Protein AF-A0A973I0J7-F1 (afdb_monomer_lite)

Radius of gyration: 16.15 Å; chains: 1; bounding box: 38×29×41 Å

pLDDT: mean 94.69, std 6.23, range [54.0, 98.5]

Foldseek 3Di:
DDDDPVLVVVQVLLVVCLVVLVAQPDPFDADPVRHGQAAADCPWDDLSVSLCCCVPPVDGTHHPHRVSVVSSVSSVSSLVVVLLVLLQCCLVVVQDPVNVVVVCVVSVPDPVSVVSSPVSNVVNNVD

Sequence (127 aa):
MKYSKKFERDYNWYLSVSHIFSFDGTNEYFNKKGIDLIQFDENGKTAKECFYLYDTNGIIKPTCEPDKLKTLLKTKGSVNLHIKMYAEDRARGYLPKIEFDKICTEHHLPSWFIDAVENQKKKYYLA

Secondary structure (DSSP, 8-state):
----HHHHHHHHHHHHHTTTS---S-SS-B-TTS-BS--EEEEEE-HHHHHHHHHHH-----ES-HHHHHHHHHHHHHHHHHHHHHHHHHHHTSS-HHHHHHHHHHTT--HHHHHHHHHHHGGGS--

Structure (mmCIF, N/CA/C/O backbone):
data_AF-A0A973I0J7-F1
#
_entry.id   AF-A0A973I0J7-F1
#
loop_
_atom_site.group_PDB
_atom_site.id
_atom_site.type_symbol
_atom_site.label_atom_id
_atom_site.label_alt_id
_atom_site.label_comp_id
_atom_site.label_asym_id
_atom_site.label_entity_id
_atom_site.label_seq_id
_atom_site.pdbx_PDB_ins_code
_atom_site.Cartn_x
_atom_site.Cartn_y
_atom_site.Cartn_z
_atom_site.occupancy
_atom_site.B_iso_or_equiv
_atom_site.auth_seq_id
_atom_site.auth_comp_id
_atom_site.auth_asym_id
_atom_site.auth_atom_id
_atom_site.pdbx_PDB_model_num
ATOM 1 N N . MET A 1 1 ? -1.904 10.481 20.746 1.00 70.81 1 MET A N 1
ATOM 2 C CA . MET A 1 1 ? -0.811 9.587 20.290 1.00 70.81 1 MET A CA 1
ATOM 3 C C . MET A 1 1 ? 0.126 10.390 19.392 1.00 70.81 1 MET A C 1
ATOM 5 O O . MET A 1 1 ? -0.386 11.164 18.594 1.00 70.81 1 MET A O 1
ATOM 9 N N . LYS A 1 2 ? 1.455 10.285 19.533 1.00 84.31 2 LYS A N 1
ATOM 10 C CA . LYS A 1 2 ? 2.411 11.017 18.678 1.00 84.31 2 LYS A CA 1
ATOM 11 C C . LYS A 1 2 ? 2.972 10.068 17.622 1.00 84.31 2 LYS A C 1
ATOM 13 O O . LYS A 1 2 ? 3.692 9.137 17.967 1.00 84.31 2 LYS A O 1
ATOM 18 N N . TYR A 1 3 ? 2.633 10.298 16.359 1.00 93.38 3 TYR A N 1
ATOM 19 C CA . TYR A 1 3 ? 3.125 9.488 15.248 1.00 93.38 3 TYR A CA 1
ATOM 20 C C . TYR A 1 3 ? 4.522 9.927 14.802 1.00 93.38 3 TYR A C 1
ATOM 22 O O . TYR A 1 3 ? 4.927 11.077 14.990 1.00 93.38 3 TYR A O 1
ATOM 30 N N . SER A 1 4 ? 5.269 9.009 14.188 1.00 94.44 4 SER A N 1
ATOM 31 C CA . SER A 1 4 ? 6.545 9.353 13.561 1.00 94.44 4 SER A CA 1
ATOM 32 C C . SER A 1 4 ? 6.314 10.194 12.301 1.00 94.44 4 SER A C 1
ATOM 34 O O . SER A 1 4 ? 5.315 10.026 11.602 1.00 94.44 4 SER A O 1
ATOM 36 N N . LYS A 1 5 ? 7.275 11.061 11.953 1.00 94.69 5 LYS A N 1
ATOM 37 C CA . LYS A 1 5 ? 7.219 11.850 10.705 1.00 94.69 5 LYS A CA 1
ATOM 38 C C . LYS A 1 5 ? 7.093 10.963 9.460 1.00 94.69 5 LYS A C 1
ATOM 40 O O . LYS A 1 5 ? 6.422 11.335 8.506 1.00 94.69 5 LYS A O 1
ATOM 45 N N . LYS A 1 6 ? 7.730 9.785 9.486 1.00 93.69 6 LYS A N 1
ATOM 46 C CA . LYS A 1 6 ? 7.656 8.793 8.407 1.00 93.69 6 LYS A CA 1
ATOM 47 C C . LYS A 1 6 ? 6.227 8.280 8.233 1.00 93.69 6 LYS A C 1
ATOM 49 O O . LYS A 1 6 ? 5.716 8.308 7.122 1.00 93.69 6 LYS A O 1
ATOM 54 N N . PHE A 1 7 ? 5.587 7.875 9.332 1.00 95.62 7 PHE A N 1
ATOM 55 C CA . PHE A 1 7 ? 4.204 7.411 9.292 1.00 95.62 7 PHE A CA 1
ATOM 56 C C . PHE A 1 7 ? 3.259 8.505 8.795 1.00 95.62 7 PHE A C 1
ATOM 58 O O . PHE A 1 7 ? 2.443 8.241 7.926 1.00 95.62 7 PHE A O 1
ATOM 65 N N . GLU A 1 8 ? 3.399 9.732 9.302 1.00 96.12 8 GLU A N 1
ATOM 66 C CA . GLU A 1 8 ? 2.575 10.868 8.872 1.00 96.12 8 GLU A CA 1
ATOM 67 C C . GLU A 1 8 ? 2.672 11.118 7.366 1.00 96.12 8 GLU A C 1
ATOM 69 O O . GLU A 1 8 ? 1.655 11.232 6.684 1.00 96.12 8 GLU A O 1
ATOM 74 N N . ARG A 1 9 ? 3.899 11.148 6.834 1.00 95.06 9 ARG A N 1
ATOM 75 C CA . ARG A 1 9 ? 4.143 11.279 5.396 1.00 95.06 9 ARG A CA 1
ATOM 76 C C . ARG A 1 9 ? 3.456 10.158 4.615 1.00 95.06 9 ARG A C 1
ATOM 78 O O . ARG A 1 9 ? 2.732 10.451 3.671 1.00 95.06 9 ARG A O 1
ATOM 85 N N . ASP A 1 10 ? 3.689 8.903 4.997 1.00 95.19 10 ASP A N 1
ATOM 86 C CA . ASP A 1 10 ? 3.199 7.742 4.247 1.00 95.19 10 ASP A CA 1
ATOM 87 C C . ASP A 1 10 ? 1.668 7.650 4.306 1.00 95.19 10 ASP A C 1
ATOM 89 O O . ASP A 1 10 ? 1.025 7.461 3.279 1.00 95.19 10 ASP A O 1
ATOM 93 N N . TYR A 1 11 ? 1.075 7.879 5.480 1.00 96.75 11 TYR A N 1
ATOM 94 C CA . TYR A 1 11 ? -0.374 7.948 5.676 1.00 96.75 11 TYR A CA 1
ATOM 95 C C . TYR A 1 11 ? -1.027 9.015 4.786 1.00 96.75 11 TYR A C 1
ATOM 97 O O . TYR A 1 11 ? -1.984 8.721 4.069 1.00 96.75 11 TYR A O 1
ATOM 105 N N . ASN A 1 12 ? -0.500 10.245 4.802 1.00 96.19 12 ASN A N 1
ATOM 106 C CA . ASN A 1 12 ? -1.048 11.337 3.995 1.00 96.19 12 ASN A CA 1
ATOM 107 C C . ASN A 1 12 ? -0.885 11.059 2.498 1.00 96.19 12 ASN A C 1
ATOM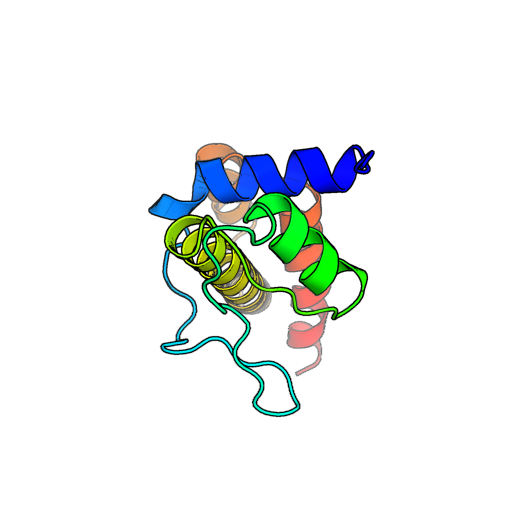 109 O O . ASN A 1 12 ? -1.800 11.320 1.717 1.00 96.19 12 ASN A O 1
ATOM 113 N N . TRP A 1 13 ? 0.256 10.490 2.107 1.00 96.44 13 TRP A N 1
ATOM 114 C CA . TRP A 1 13 ? 0.500 10.111 0.726 1.00 96.44 13 TRP A CA 1
ATOM 115 C C . TRP A 1 13 ? -0.493 9.043 0.253 1.00 96.44 13 TRP A C 1
ATOM 117 O O . TRP A 1 13 ? -1.141 9.264 -0.767 1.00 96.44 13 TRP A O 1
ATOM 127 N N . TYR A 1 14 ? -0.717 7.964 1.018 1.00 97.44 14 TYR A N 1
ATOM 128 C CA . TYR A 1 14 ? -1.723 6.948 0.674 1.00 97.44 14 TYR A CA 1
ATOM 129 C C . TYR A 1 14 ? -3.103 7.570 0.444 1.00 97.44 14 TYR A C 1
ATOM 131 O O . TYR A 1 14 ? -3.742 7.289 -0.564 1.00 97.44 14 TYR A O 1
ATOM 139 N N . LEU A 1 15 ? -3.554 8.472 1.318 1.00 96.38 15 LEU A N 1
ATOM 140 C CA . LEU A 1 15 ? -4.833 9.151 1.095 1.00 96.38 15 LEU A CA 1
ATOM 141 C C . LEU A 1 15 ? -4.846 9.948 -0.216 1.00 96.38 15 LEU A C 1
ATOM 143 O O . LEU A 1 15 ? -5.809 9.832 -0.975 1.00 96.38 15 LEU A O 1
ATOM 147 N N . SER A 1 16 ? -3.776 10.694 -0.514 1.00 95.94 16 SER A N 1
ATOM 148 C CA . SER A 1 16 ? -3.695 11.504 -1.737 1.00 95.94 16 SER A CA 1
ATOM 149 C C . SER A 1 16 ? -3.722 10.682 -3.028 1.00 95.94 16 SER A C 1
ATOM 151 O O . SER A 1 16 ? -4.258 11.153 -4.026 1.00 95.94 16 SER A O 1
ATOM 153 N N . VAL A 1 17 ? -3.211 9.446 -3.011 1.00 96.56 17 VAL A N 1
ATOM 154 C CA . VAL A 1 17 ? -3.118 8.586 -4.206 1.00 96.56 17 VAL A CA 1
ATOM 155 C C . VAL A 1 17 ? -4.152 7.458 -4.235 1.00 96.56 17 VAL A C 1
ATOM 157 O O . VAL A 1 17 ? -4.115 6.613 -5.125 1.00 96.56 17 VAL A O 1
ATOM 160 N N . SER A 1 18 ? -5.088 7.432 -3.286 1.00 96.75 18 SER A N 1
ATOM 161 C CA . SER A 1 18 ? -6.091 6.363 -3.139 1.00 96.75 18 SER A CA 1
ATOM 162 C C . SER A 1 18 ? -6.980 6.150 -4.371 1.00 96.75 18 SER A C 1
ATOM 164 O O . SER A 1 18 ? -7.435 5.037 -4.625 1.00 96.75 18 SER A O 1
ATOM 166 N N . HIS A 1 19 ? -7.193 7.198 -5.167 1.00 95.31 19 HIS A N 1
ATOM 167 C CA . HIS A 1 19 ? -7.930 7.130 -6.429 1.00 95.31 19 HIS A CA 1
ATOM 168 C C . HIS A 1 19 ? -7.121 6.472 -7.561 1.00 95.31 19 HIS A C 1
ATOM 170 O O . HIS A 1 19 ? -7.702 5.826 -8.428 1.00 95.31 19 HIS A O 1
ATOM 176 N N . ILE A 1 20 ? -5.790 6.595 -7.527 1.00 94.44 20 ILE A N 1
ATOM 177 C CA . ILE A 1 20 ? -4.863 5.974 -8.487 1.00 94.44 20 ILE A CA 1
ATOM 178 C C . ILE A 1 20 ? -4.647 4.509 -8.100 1.00 94.44 20 ILE A C 1
ATOM 180 O O . ILE A 1 20 ? -4.844 3.599 -8.900 1.00 94.44 20 ILE A O 1
ATOM 184 N N . PHE A 1 21 ? -4.286 4.268 -6.840 1.00 96.00 21 PHE A N 1
ATOM 185 C CA . PHE A 1 21 ? -3.991 2.940 -6.311 1.00 96.00 21 PHE A CA 1
ATOM 186 C C . PHE A 1 21 ? -5.222 2.350 -5.626 1.00 96.00 21 PHE A C 1
ATOM 188 O O . PHE A 1 21 ? -5.289 2.258 -4.404 1.00 96.00 21 PHE A O 1
ATOM 195 N N . SER A 1 22 ? -6.205 1.944 -6.424 1.00 94.12 22 SER A N 1
ATOM 196 C CA . SER A 1 22 ? -7.517 1.510 -5.933 1.00 94.12 22 SER A CA 1
ATOM 197 C C . SER A 1 22 ? -7.807 0.017 -6.138 1.00 94.12 22 SER A C 1
ATOM 199 O O . SER A 1 22 ? -8.941 -0.410 -5.909 1.00 94.12 22 SER A O 1
ATOM 201 N N . PHE A 1 23 ? -6.817 -0.796 -6.528 1.00 94.44 23 PHE A N 1
ATOM 202 C CA . PHE A 1 23 ? -6.981 -2.233 -6.778 1.00 94.44 23 PHE A CA 1
ATOM 203 C C . PHE A 1 23 ? -5.839 -3.068 -6.183 1.00 94.44 23 PHE A C 1
ATOM 205 O O . PHE A 1 23 ? -4.677 -2.891 -6.530 1.00 94.44 23 PHE A O 1
ATOM 212 N N . ASP A 1 24 ? -6.180 -4.026 -5.323 1.00 95.00 24 ASP A N 1
ATOM 213 C CA . ASP A 1 24 ? -5.237 -4.918 -4.636 1.00 95.00 24 ASP A CA 1
ATOM 214 C C . ASP A 1 24 ? -5.607 -6.409 -4.756 1.00 95.00 24 ASP A C 1
ATOM 216 O O . ASP A 1 24 ? -5.022 -7.249 -4.072 1.00 95.00 24 ASP A O 1
ATOM 220 N N . GLY A 1 25 ? -6.596 -6.742 -5.597 1.00 91.19 25 GLY A N 1
ATOM 221 C CA . GLY A 1 25 ? -7.107 -8.105 -5.775 1.00 91.19 25 GLY A CA 1
ATOM 222 C C . GLY A 1 25 ? -7.791 -8.704 -4.540 1.00 91.19 25 GLY A C 1
ATOM 223 O O . GLY A 1 25 ? -8.062 -9.903 -4.530 1.00 91.19 25 GLY A O 1
ATOM 224 N N . THR A 1 26 ? -8.058 -7.903 -3.502 1.00 90.94 26 THR A N 1
ATOM 225 C CA . THR A 1 26 ? -8.610 -8.364 -2.226 1.00 90.94 26 THR A CA 1
ATOM 226 C C . THR A 1 26 ? -10.048 -7.876 -2.059 1.00 90.94 26 THR A C 1
ATOM 228 O O . THR A 1 26 ? -10.329 -6.682 -2.141 1.00 90.94 26 THR A O 1
ATOM 231 N N . ASN A 1 27 ? -10.972 -8.803 -1.800 1.00 84.56 27 ASN A N 1
ATOM 232 C CA . ASN A 1 27 ? -12.369 -8.461 -1.504 1.00 84.56 27 ASN A CA 1
ATOM 233 C C . ASN A 1 27 ? -12.596 -8.205 -0.007 1.00 84.56 27 ASN A C 1
ATOM 235 O O . ASN A 1 27 ? -13.454 -7.402 0.358 1.00 84.56 27 ASN A O 1
ATOM 239 N N . GLU A 1 28 ? -11.811 -8.864 0.848 1.00 91.50 28 GLU A N 1
ATOM 240 C CA . GLU A 1 28 ? -11.979 -8.867 2.300 1.00 91.50 28 GLU A CA 1
ATOM 241 C C . GLU A 1 28 ? -10.624 -8.782 3.010 1.00 91.50 28 GLU A C 1
ATOM 243 O O . GLU A 1 28 ? -9.644 -9.404 2.599 1.00 91.50 28 GLU A O 1
ATOM 248 N N . TYR A 1 29 ? -10.561 -8.020 4.100 1.00 94.56 29 TYR A N 1
ATOM 249 C CA . TYR A 1 29 ? -9.311 -7.709 4.784 1.00 94.56 29 TYR A CA 1
ATOM 250 C C . TYR A 1 29 ? -9.204 -8.487 6.090 1.00 94.56 29 TYR A C 1
ATOM 252 O O . TYR A 1 29 ? -9.733 -8.063 7.111 1.00 94.56 29 TYR A O 1
ATOM 260 N N . PHE A 1 30 ? -8.458 -9.592 6.074 1.00 94.81 30 PHE A N 1
ATOM 261 C CA . PHE A 1 30 ? -8.197 -10.407 7.262 1.00 94.81 30 PHE A CA 1
ATOM 262 C C . PHE A 1 30 ? -6.715 -10.427 7.631 1.00 94.81 30 PHE A C 1
ATOM 264 O O . PHE A 1 30 ? -5.827 -10.315 6.783 1.00 94.81 30 PHE A O 1
ATOM 271 N N . ASN A 1 31 ? -6.417 -10.632 8.914 1.00 93.12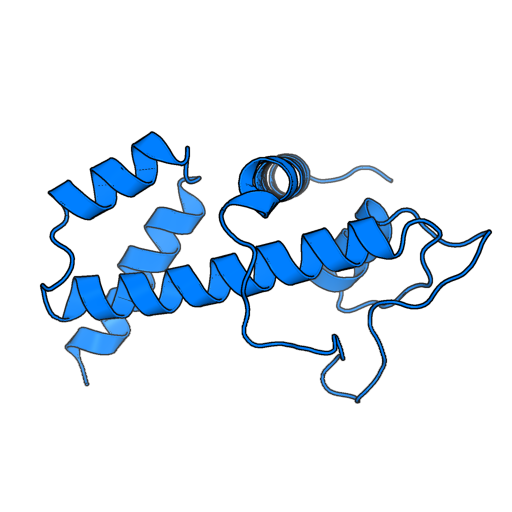 31 ASN A N 1
ATOM 272 C CA . ASN A 1 31 ? -5.070 -11.028 9.316 1.00 93.12 31 ASN A CA 1
ATOM 273 C C . ASN A 1 31 ? -4.813 -12.525 9.047 1.00 93.12 31 ASN A C 1
ATOM 275 O O . ASN A 1 31 ? -5.706 -13.290 8.694 1.00 93.12 31 ASN A O 1
ATOM 279 N N . LYS A 1 32 ? -3.582 -12.981 9.312 1.00 89.19 32 LYS A N 1
ATOM 280 C CA . LYS A 1 32 ? -3.176 -14.393 9.157 1.00 89.19 32 LYS A CA 1
ATOM 281 C C . LYS A 1 32 ? -3.971 -15.393 10.013 1.00 89.19 32 LYS A C 1
ATOM 283 O O . LYS A 1 32 ? -3.843 -16.591 9.802 1.00 89.19 32 LYS A O 1
ATOM 288 N N . LYS A 1 33 ? -4.728 -14.918 11.005 1.00 92.88 33 LYS A N 1
ATOM 289 C CA . LYS A 1 33 ? -5.580 -15.729 11.884 1.00 92.88 33 LYS A CA 1
ATOM 290 C C . LYS A 1 33 ? -7.055 -15.703 11.450 1.00 92.88 33 LYS A C 1
ATOM 292 O O . LYS A 1 33 ? -7.887 -16.213 12.188 1.00 92.88 33 LYS A O 1
ATOM 297 N N . GLY A 1 34 ? -7.382 -15.086 10.310 1.00 93.31 34 GLY A N 1
ATOM 298 C CA . GLY A 1 34 ? -8.759 -14.943 9.828 1.00 93.31 34 GLY A CA 1
ATOM 299 C C . GLY A 1 34 ? -9.582 -13.884 10.570 1.00 93.31 34 GLY A C 1
ATOM 300 O O . GLY A 1 34 ? -10.801 -13.888 10.473 1.00 93.31 34 GLY A O 1
ATOM 301 N N . ILE A 1 35 ? -8.945 -12.988 11.332 1.00 95.56 35 ILE A N 1
ATOM 302 C CA . ILE A 1 35 ? -9.643 -11.906 12.042 1.00 95.56 35 ILE A CA 1
ATOM 303 C C . ILE A 1 35 ? -9.822 -10.728 11.090 1.00 95.56 35 ILE A C 1
ATOM 305 O O . ILE A 1 35 ? -8.831 -10.260 10.522 1.00 95.56 35 ILE A O 1
ATOM 309 N N . ASP A 1 36 ? -11.060 -10.249 10.961 1.00 96.81 36 ASP A N 1
ATOM 310 C CA . ASP A 1 36 ? -11.398 -9.076 10.154 1.00 96.81 36 ASP A CA 1
ATOM 311 C C . ASP A 1 36 ? -10.661 -7.838 10.678 1.00 96.81 36 ASP A C 1
ATOM 313 O O . ASP A 1 36 ? -10.655 -7.561 11.883 1.00 96.81 36 ASP A O 1
ATOM 317 N N . LEU A 1 37 ? -10.000 -7.121 9.771 1.00 97.12 37 LEU A N 1
ATOM 318 C CA . LEU A 1 37 ? -9.273 -5.890 10.058 1.00 97.12 37 LEU A CA 1
ATOM 319 C C . LEU A 1 37 ? -10.211 -4.686 10.215 1.00 97.12 37 LEU A C 1
ATOM 321 O O . LEU A 1 37 ? -9.816 -3.709 10.854 1.00 97.12 37 LEU A O 1
ATOM 325 N N . ILE A 1 38 ? -11.419 -4.730 9.642 1.00 97.44 38 ILE A N 1
ATOM 326 C CA . ILE A 1 38 ? -12.358 -3.603 9.594 1.00 97.44 38 ILE A CA 1
ATOM 327 C C . ILE A 1 38 ? -13.551 -3.898 10.506 1.00 97.44 38 ILE A C 1
ATOM 329 O O . ILE A 1 38 ? -14.634 -4.269 10.073 1.00 97.44 38 ILE A O 1
ATOM 333 N N . GLN A 1 39 ? -13.348 -3.699 11.805 1.00 97.50 39 GLN A N 1
ATOM 334 C CA . GLN A 1 39 ? -14.385 -3.885 12.822 1.00 97.50 39 GLN A CA 1
ATOM 335 C C . GLN A 1 39 ? -15.019 -2.529 13.144 1.00 97.50 39 GLN A C 1
ATOM 337 O O . GLN A 1 39 ? -14.295 -1.613 13.529 1.00 97.50 39 GLN A O 1
ATOM 342 N N . PHE A 1 40 ? -16.333 -2.370 12.982 1.00 97.88 40 PHE A N 1
ATOM 343 C CA . PHE A 1 40 ? -17.015 -1.109 13.296 1.00 97.88 40 PHE A CA 1
ATOM 344 C C . PHE A 1 40 ? -17.369 -1.007 14.786 1.00 97.88 40 PHE A C 1
ATOM 346 O O . PHE A 1 40 ? -17.896 -1.951 15.369 1.00 97.88 40 PHE A O 1
ATOM 353 N N . ASP A 1 41 ? -17.096 0.155 15.375 1.00 97.88 41 ASP A N 1
ATOM 354 C CA . ASP A 1 41 ? -17.552 0.565 16.705 1.00 97.88 41 ASP A CA 1
ATOM 355 C C . ASP A 1 41 ? -17.709 2.090 16.697 1.00 97.88 41 ASP A C 1
ATOM 357 O O . ASP A 1 41 ? -16.772 2.810 16.342 1.00 97.88 41 ASP A O 1
ATOM 361 N N . GLU A 1 42 ? -18.882 2.585 17.089 1.00 97.25 42 GLU A N 1
ATOM 362 C CA . GLU A 1 42 ? -19.182 4.020 17.169 1.00 97.25 42 GLU A CA 1
ATOM 363 C C . GLU A 1 42 ? -18.217 4.775 18.100 1.00 97.25 42 GLU A C 1
ATOM 365 O O . GLU A 1 42 ? -17.843 5.911 17.814 1.00 97.25 42 GLU A O 1
ATOM 370 N N . ASN A 1 43 ? -17.738 4.113 19.160 1.00 97.69 43 ASN A N 1
ATOM 371 C CA . ASN A 1 43 ? -16.765 4.637 20.121 1.00 97.69 43 ASN A CA 1
ATOM 372 C C . ASN A 1 43 ? -15.342 4.123 19.833 1.00 97.69 43 ASN A C 1
ATOM 374 O O . ASN A 1 43 ? -14.435 4.235 20.667 1.00 97.69 43 ASN A O 1
ATOM 378 N N . GLY A 1 44 ? -15.148 3.535 18.651 1.00 97.06 44 GLY A N 1
ATOM 379 C CA . GLY A 1 44 ? -13.891 2.980 18.187 1.00 97.06 44 GLY A CA 1
ATOM 380 C C . GLY A 1 44 ? -12.820 4.036 17.924 1.00 97.06 44 GLY A C 1
ATOM 381 O O . GLY A 1 44 ? -12.999 5.246 18.064 1.00 97.06 44 GLY A O 1
ATOM 382 N N . LYS A 1 45 ? -11.650 3.556 17.509 1.00 98.00 45 LYS A N 1
ATOM 383 C CA . LYS A 1 45 ? -10.523 4.419 17.153 1.00 98.00 45 LYS A CA 1
ATOM 384 C C . LYS A 1 45 ? -10.692 5.025 15.764 1.00 98.00 45 LYS A C 1
ATOM 386 O O . LYS A 1 45 ? -11.390 4.490 14.904 1.00 98.00 45 LYS A O 1
ATOM 391 N N . THR A 1 46 ? -9.978 6.111 15.501 1.00 98.38 46 THR A N 1
ATOM 392 C CA . THR A 1 46 ? -9.916 6.664 14.138 1.00 98.38 46 THR A CA 1
ATOM 393 C C . THR A 1 46 ? -9.268 5.665 13.171 1.00 98.38 46 THR A C 1
ATOM 395 O O . THR A 1 46 ? -8.431 4.849 13.571 1.00 98.38 46 THR A O 1
ATOM 398 N N . ALA A 1 47 ? -9.578 5.756 11.878 1.00 98.00 47 ALA A N 1
ATOM 399 C CA . ALA A 1 47 ? -8.962 4.933 10.838 1.00 98.00 47 ALA A CA 1
ATOM 400 C C . ALA A 1 47 ? -7.435 5.061 10.851 1.00 98.00 47 ALA A C 1
ATOM 402 O O . ALA A 1 47 ? -6.726 4.074 10.668 1.00 98.00 47 ALA A O 1
ATOM 403 N N . LYS A 1 48 ? -6.914 6.265 11.123 1.00 98.19 48 LYS A N 1
ATOM 404 C CA . LYS A 1 48 ? -5.472 6.522 11.241 1.00 98.19 48 LYS A CA 1
ATOM 405 C C . LYS A 1 48 ? -4.834 5.738 12.384 1.00 98.19 48 LYS A C 1
ATOM 407 O O . LYS A 1 48 ? -3.773 5.145 12.197 1.00 98.19 48 LYS A O 1
ATOM 412 N N . GLU A 1 49 ? -5.468 5.731 13.554 1.00 97.88 49 GLU A N 1
ATOM 413 C CA . GLU A 1 49 ? -4.990 4.966 14.706 1.00 97.88 49 GLU A CA 1
ATOM 414 C C . GLU A 1 49 ? -5.049 3.461 14.439 1.00 97.88 49 GLU A C 1
ATOM 416 O O . GLU A 1 49 ? -4.066 2.769 14.701 1.00 97.88 49 GLU A O 1
ATOM 421 N N . CYS A 1 50 ? -6.162 2.953 13.899 1.00 98.06 50 CYS A N 1
ATOM 422 C CA . CYS A 1 50 ? -6.295 1.534 13.563 1.00 98.06 50 CYS A CA 1
ATOM 423 C C . CYS A 1 50 ? -5.265 1.104 12.518 1.00 98.06 50 CYS A C 1
ATOM 425 O O . CYS A 1 50 ? -4.585 0.096 12.704 1.00 98.06 50 CYS A O 1
ATOM 427 N N . PHE A 1 51 ? -5.082 1.902 11.464 1.00 98.00 51 PHE A N 1
ATOM 428 C CA . PHE A 1 51 ? -4.079 1.653 10.435 1.00 98.00 51 PHE A CA 1
ATOM 429 C C . PHE A 1 51 ? -2.660 1.640 11.016 1.00 98.00 51 PHE A C 1
ATOM 431 O O . PHE A 1 51 ? -1.898 0.721 10.733 1.00 98.00 51 PHE A O 1
ATOM 438 N N . TYR A 1 52 ? -2.315 2.602 11.880 1.00 97.50 52 TYR A N 1
ATOM 439 C CA . TYR A 1 52 ? -1.021 2.630 12.566 1.00 97.50 52 TYR A CA 1
ATOM 440 C C . TYR A 1 52 ? -0.783 1.389 13.433 1.00 97.50 52 TYR A C 1
ATOM 442 O O . TYR A 1 52 ? 0.287 0.782 13.357 1.00 97.50 52 TYR A O 1
ATOM 450 N N . LEU A 1 53 ? -1.765 1.033 14.269 1.00 96.69 53 LEU A N 1
ATOM 451 C CA . LEU A 1 53 ? -1.684 -0.098 15.196 1.00 96.69 53 LEU A CA 1
ATOM 452 C C . LEU A 1 53 ? -1.522 -1.419 14.448 1.00 96.69 53 LEU A C 1
ATOM 454 O O . LEU A 1 53 ? -0.702 -2.252 14.842 1.00 96.69 53 LEU A O 1
ATOM 458 N N . TYR A 1 54 ? -2.264 -1.588 13.356 1.00 96.56 54 TYR A N 1
ATOM 459 C CA . TYR A 1 54 ? -2.160 -2.774 12.525 1.00 96.56 54 TYR A CA 1
ATOM 460 C C . TYR A 1 54 ? -0.829 -2.819 11.773 1.00 96.56 54 TYR A C 1
ATOM 462 O O . TYR A 1 54 ? -0.125 -3.821 11.851 1.00 96.56 54 TYR A O 1
ATOM 470 N N . ASP A 1 55 ? -0.443 -1.735 11.100 1.00 93.75 55 ASP A N 1
ATOM 471 C CA . ASP A 1 55 ? 0.774 -1.707 10.288 1.00 93.75 55 ASP A CA 1
ATOM 472 C C . ASP A 1 55 ? 2.050 -1.875 11.120 1.00 93.75 55 ASP A C 1
ATOM 474 O O . ASP A 1 55 ? 2.963 -2.613 10.760 1.00 93.75 55 ASP A O 1
ATOM 478 N N . THR A 1 56 ? 2.107 -1.200 12.267 1.00 92.25 56 THR A N 1
ATOM 479 C CA . THR A 1 56 ? 3.320 -1.174 13.090 1.00 92.25 56 THR A CA 1
ATOM 480 C C . THR A 1 56 ? 3.396 -2.386 14.015 1.00 92.25 56 THR A C 1
ATOM 482 O O . THR A 1 56 ? 4.467 -2.962 14.184 1.00 92.25 56 THR A O 1
ATOM 485 N N . ASN A 1 57 ? 2.266 -2.779 14.615 1.00 92.75 57 ASN A N 1
ATOM 486 C CA . ASN A 1 57 ? 2.248 -3.733 15.729 1.00 92.75 57 ASN A CA 1
ATOM 487 C C . ASN A 1 57 ? 1.425 -4.998 15.435 1.00 92.75 57 ASN A C 1
ATOM 489 O O . ASN A 1 57 ? 1.366 -5.892 16.277 1.00 92.75 57 ASN A O 1
ATOM 493 N N . GLY A 1 58 ? 0.735 -5.077 14.292 1.00 93.94 58 GLY A N 1
ATOM 494 C CA . GLY A 1 58 ? -0.209 -6.159 13.995 1.00 93.94 58 GLY A CA 1
ATOM 495 C C . GLY A 1 58 ? -1.456 -6.162 14.888 1.00 93.94 58 GLY A C 1
ATOM 496 O O . GLY A 1 58 ? -2.160 -7.171 14.946 1.00 93.94 58 GLY A O 1
ATOM 497 N N . ILE A 1 59 ? -1.726 -5.064 15.604 1.00 95.81 59 ILE A N 1
ATOM 498 C CA . ILE A 1 59 ? -2.844 -4.958 16.548 1.00 95.81 59 ILE A CA 1
ATOM 499 C C . ILE A 1 59 ? -4.091 -4.485 15.805 1.00 95.81 59 ILE A C 1
ATOM 501 O O . ILE A 1 59 ? -4.089 -3.420 15.194 1.00 95.81 59 ILE A O 1
ATOM 505 N N . ILE A 1 60 ? -5.173 -5.250 15.925 1.00 97.44 60 ILE A N 1
ATOM 506 C CA . ILE A 1 60 ? -6.487 -4.906 15.376 1.00 97.44 60 ILE A CA 1
ATOM 507 C C . ILE A 1 60 ? -7.316 -4.244 16.474 1.00 97.44 60 ILE A C 1
ATOM 509 O O . ILE A 1 60 ? -7.362 -4.729 17.610 1.00 97.44 60 IL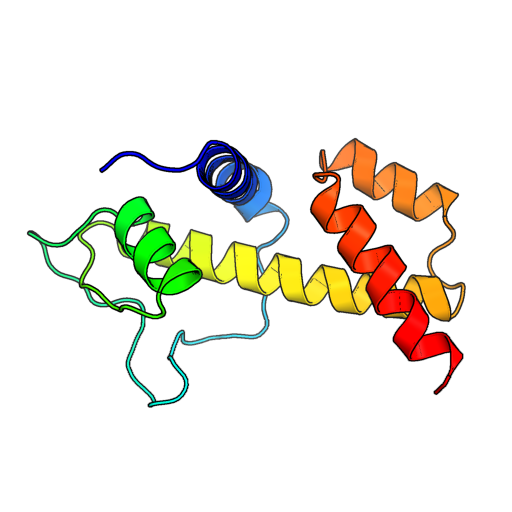E A O 1
ATOM 513 N N . LYS A 1 61 ? -7.954 -3.122 16.141 1.00 97.75 61 LYS A N 1
ATOM 514 C CA . LYS A 1 61 ? -8.914 -2.431 17.001 1.00 97.75 61 LYS A CA 1
ATOM 515 C C . LYS A 1 61 ? -10.129 -1.997 16.181 1.00 97.75 61 LYS A C 1
ATOM 517 O O . LYS A 1 61 ? -9.941 -1.628 15.020 1.00 97.75 61 LYS A O 1
ATOM 522 N N . PRO A 1 62 ? -11.327 -1.984 16.787 1.00 98.19 62 PRO A N 1
ATOM 523 C CA . PRO A 1 62 ? -12.502 -1.418 16.150 1.00 98.19 62 PRO A CA 1
ATOM 524 C C . PRO A 1 62 ? -12.313 0.057 15.802 1.00 98.19 62 PRO A C 1
ATOM 526 O O . PRO A 1 62 ? -11.642 0.798 16.532 1.00 98.19 62 PRO A O 1
ATOM 529 N N . THR A 1 63 ? -12.895 0.472 14.681 1.00 98.50 63 THR A N 1
ATOM 530 C CA . THR A 1 63 ? -12.826 1.829 14.159 1.00 98.50 63 THR A CA 1
ATOM 531 C C . THR A 1 63 ? -14.200 2.473 14.046 1.00 98.50 63 THR A C 1
ATOM 533 O O . THR A 1 63 ? -15.170 1.825 13.658 1.00 98.50 63 THR A O 1
ATOM 536 N N . CYS A 1 64 ? -14.246 3.775 14.314 1.00 98.38 64 CYS A N 1
ATOM 537 C CA . CYS A 1 64 ? -15.398 4.621 14.019 1.00 98.38 64 CYS A CA 1
ATOM 538 C C . CYS A 1 64 ? -15.391 5.164 12.573 1.00 98.38 64 CYS A C 1
ATOM 540 O O . CYS A 1 64 ? -16.349 5.800 12.150 1.00 98.38 64 CYS A O 1
ATOM 542 N N . GLU A 1 65 ? -14.335 4.904 11.788 1.00 98.50 65 GLU A N 1
ATOM 543 C CA . GLU A 1 65 ? -14.167 5.378 10.403 1.00 98.50 65 GLU A CA 1
ATOM 544 C C . GLU A 1 65 ? -13.919 4.196 9.419 1.00 98.50 65 GLU A C 1
ATOM 546 O O . GLU A 1 65 ? -12.858 4.130 8.781 1.00 98.50 65 GLU A O 1
ATOM 551 N N . PRO A 1 66 ? -14.853 3.231 9.270 1.00 98.00 66 PRO A N 1
ATOM 552 C CA . PRO A 1 66 ? -14.608 1.972 8.553 1.00 98.00 66 PRO A CA 1
ATOM 553 C C . PRO A 1 66 ? -14.249 2.157 7.072 1.00 98.00 66 PRO A C 1
ATOM 555 O O . PRO A 1 66 ? -13.284 1.555 6.600 1.00 98.00 66 PRO A O 1
ATOM 558 N N . ASP A 1 67 ? -14.941 3.036 6.344 1.00 97.44 67 ASP A N 1
ATOM 559 C CA . ASP A 1 67 ? -14.681 3.270 4.912 1.00 97.44 67 ASP A CA 1
ATOM 560 C C . ASP A 1 67 ? -13.302 3.883 4.656 1.00 97.44 67 ASP A C 1
ATOM 562 O O . ASP A 1 67 ? -12.606 3.557 3.687 1.00 97.44 67 ASP A O 1
ATOM 566 N N . LYS A 1 68 ? -12.862 4.751 5.567 1.00 98.06 68 LYS A N 1
ATOM 567 C CA . LYS A 1 68 ? -11.545 5.380 5.504 1.00 98.06 68 LYS A CA 1
ATOM 568 C C . LYS A 1 68 ? -10.444 4.373 5.817 1.00 98.06 68 LYS A C 1
ATOM 570 O O . LYS A 1 68 ? -9.423 4.362 5.131 1.00 98.06 68 LYS A O 1
ATOM 575 N N . LEU A 1 69 ? -10.662 3.484 6.792 1.00 98.19 69 LEU A N 1
ATOM 576 C CA . LEU A 1 69 ? -9.747 2.375 7.066 1.00 98.19 69 LEU A CA 1
ATOM 577 C C . LEU A 1 69 ? -9.668 1.419 5.870 1.00 98.19 69 LEU A C 1
ATOM 579 O O . LEU A 1 69 ? -8.565 1.075 5.445 1.00 98.19 69 LEU A O 1
ATOM 583 N N . LYS A 1 70 ? -10.811 1.063 5.270 1.00 97.31 70 LYS A N 1
ATOM 584 C CA . LYS A 1 70 ? -10.877 0.252 4.046 1.00 97.31 70 LYS A CA 1
ATOM 585 C C . LYS A 1 70 ? -10.068 0.879 2.916 1.00 97.31 70 LYS A C 1
ATOM 587 O O . LYS A 1 70 ? -9.261 0.202 2.287 1.00 97.31 70 LYS A O 1
ATOM 592 N N . THR A 1 71 ? -10.237 2.181 2.698 1.00 97.44 71 THR A N 1
ATOM 593 C CA . THR A 1 71 ? -9.509 2.936 1.669 1.00 97.44 71 THR A CA 1
ATOM 594 C C . THR A 1 71 ? -7.999 2.887 1.896 1.00 97.44 71 THR A C 1
ATOM 596 O O . THR A 1 71 ? -7.247 2.625 0.959 1.00 97.44 71 THR A O 1
ATOM 599 N N . LEU A 1 72 ? -7.535 3.077 3.135 1.00 97.62 72 LEU A N 1
ATOM 600 C CA . LEU A 1 72 ? -6.111 3.003 3.481 1.00 97.62 72 LEU A CA 1
ATOM 601 C C . LEU A 1 72 ? -5.528 1.603 3.256 1.00 97.62 72 LEU A C 1
ATOM 603 O O . LEU A 1 72 ? -4.459 1.473 2.656 1.00 97.62 72 LEU A O 1
ATOM 607 N N . LEU A 1 73 ? -6.232 0.562 3.715 1.00 97.44 73 LEU A N 1
ATOM 608 C CA . LEU A 1 73 ? -5.820 -0.832 3.536 1.00 97.44 73 LEU A CA 1
ATOM 609 C C . LEU A 1 73 ? -5.732 -1.189 2.049 1.00 97.44 73 LEU A C 1
ATOM 611 O O . LEU A 1 73 ? -4.693 -1.687 1.610 1.00 97.44 73 LEU A O 1
ATOM 615 N N . LYS A 1 74 ? -6.762 -0.839 1.271 1.00 97.69 74 LYS A N 1
ATOM 616 C CA . LYS A 1 74 ? -6.804 -1.052 -0.179 1.00 97.69 74 LYS A CA 1
ATOM 617 C C . LYS A 1 74 ? -5.686 -0.327 -0.903 1.00 97.69 74 LYS A C 1
ATOM 619 O O . LYS A 1 74 ? -4.976 -0.924 -1.707 1.00 97.69 74 LYS A O 1
ATOM 624 N N . THR A 1 75 ? -5.487 0.950 -0.581 1.00 97.75 75 THR A N 1
ATOM 625 C CA . THR A 1 75 ? -4.451 1.761 -1.225 1.00 97.75 75 THR A CA 1
ATOM 626 C C . THR A 1 75 ? -3.075 1.173 -0.981 1.00 97.75 75 THR A C 1
ATOM 628 O O . THR A 1 75 ? -2.286 0.999 -1.907 1.00 97.75 75 THR A O 1
ATOM 631 N N . LYS A 1 76 ? -2.786 0.793 0.264 1.00 97.06 76 LYS A N 1
ATOM 632 C CA . LYS A 1 76 ? -1.517 0.159 0.599 1.00 97.06 76 LYS A CA 1
ATOM 633 C C . LYS A 1 76 ? -1.350 -1.209 -0.069 1.00 97.06 76 LYS A C 1
ATOM 635 O O . LYS A 1 76 ? -0.256 -1.517 -0.542 1.00 97.06 76 LYS A O 1
ATOM 640 N N . GLY A 1 77 ? -2.405 -2.022 -0.113 1.00 97.19 77 GLY A N 1
ATOM 641 C CA . GLY A 1 77 ? -2.415 -3.290 -0.845 1.00 97.19 77 GLY A CA 1
ATOM 642 C C . GLY A 1 77 ? -2.076 -3.086 -2.323 1.00 97.19 77 GLY A C 1
ATOM 643 O O . GLY A 1 77 ? -1.164 -3.725 -2.846 1.00 97.19 77 GLY A O 1
ATOM 644 N N . SER A 1 78 ? -2.727 -2.109 -2.953 1.00 97.81 78 SER A N 1
ATOM 645 C CA . SER A 1 78 ? -2.525 -1.729 -4.351 1.00 97.81 78 SER A CA 1
ATOM 646 C C . SER A 1 78 ? -1.103 -1.230 -4.594 1.00 97.81 78 SER A C 1
ATOM 648 O O . SER A 1 78 ? -0.453 -1.651 -5.546 1.00 97.81 78 SER A O 1
ATOM 650 N N . VAL A 1 79 ? -0.569 -0.383 -3.713 1.00 97.69 79 VAL A N 1
ATOM 651 C CA . VAL A 1 79 ? 0.823 0.086 -3.776 1.00 97.69 79 VAL A CA 1
ATOM 652 C C . VAL A 1 79 ? 1.804 -1.087 -3.711 1.00 97.69 79 VAL A C 1
ATOM 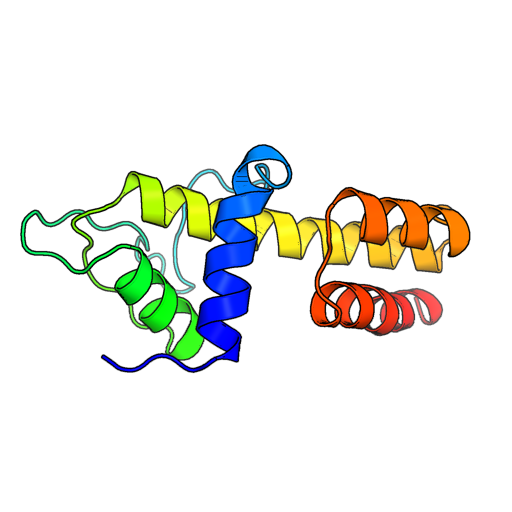654 O O . VAL A 1 79 ? 2.709 -1.175 -4.538 1.00 97.69 79 VAL A O 1
ATOM 657 N N . ASN A 1 80 ? 1.604 -2.029 -2.788 1.00 97.19 80 ASN A N 1
ATOM 658 C CA . ASN A 1 80 ? 2.450 -3.220 -2.687 1.00 97.19 80 ASN A CA 1
ATOM 659 C C . ASN A 1 80 ? 2.372 -4.107 -3.938 1.00 97.19 80 ASN A C 1
ATOM 661 O O . ASN A 1 80 ? 3.382 -4.698 -4.322 1.00 97.19 80 ASN A O 1
ATOM 665 N N . LEU A 1 81 ? 1.197 -4.210 -4.564 1.00 97.00 81 LEU A N 1
ATOM 666 C CA . LEU A 1 81 ? 1.013 -4.917 -5.831 1.00 97.00 81 LEU A CA 1
ATOM 667 C C . LEU A 1 81 ? 1.798 -4.236 -6.961 1.00 97.00 81 LEU A C 1
ATOM 669 O O . LEU A 1 81 ? 2.598 -4.892 -7.625 1.00 97.00 81 LEU A O 1
ATOM 673 N N . HIS A 1 82 ? 1.652 -2.919 -7.119 1.00 97.19 82 HIS A N 1
ATOM 674 C CA . HIS A 1 82 ? 2.342 -2.160 -8.166 1.00 97.19 82 HIS A CA 1
ATOM 675 C C . HIS A 1 82 ? 3.861 -2.175 -7.993 1.00 97.19 82 HIS A C 1
ATOM 677 O O . HIS A 1 82 ? 4.579 -2.284 -8.980 1.00 97.19 82 HIS A O 1
ATOM 683 N N . ILE A 1 83 ? 4.373 -2.151 -6.755 1.00 97.69 83 ILE A N 1
ATOM 684 C CA . ILE A 1 83 ? 5.813 -2.315 -6.509 1.00 97.69 83 ILE A CA 1
ATOM 685 C C . ILE A 1 83 ? 6.318 -3.637 -7.102 1.00 97.69 83 ILE A C 1
ATOM 687 O O . ILE A 1 83 ? 7.380 -3.655 -7.721 1.00 97.69 83 ILE A O 1
ATOM 691 N N . LYS A 1 84 ? 5.569 -4.735 -6.934 1.00 96.69 84 LYS A N 1
ATOM 692 C CA . LYS A 1 84 ? 5.952 -6.048 -7.475 1.00 96.69 84 LYS A CA 1
ATOM 693 C C . LYS A 1 84 ? 5.884 -6.077 -8.998 1.00 96.69 84 LYS A C 1
ATOM 695 O O . LYS A 1 84 ? 6.837 -6.546 -9.611 1.00 96.69 84 LYS A O 1
ATOM 700 N N . MET A 1 85 ? 4.796 -5.562 -9.574 1.00 96.12 85 MET A N 1
ATOM 701 C CA . MET A 1 85 ? 4.591 -5.517 -11.027 1.00 96.12 85 MET A CA 1
ATOM 702 C C . MET A 1 85 ? 5.669 -4.672 -11.707 1.00 96.12 85 MET A C 1
ATOM 704 O O . MET A 1 85 ? 6.368 -5.153 -12.592 1.00 96.12 85 MET A O 1
ATOM 708 N N . TYR A 1 86 ? 5.902 -3.451 -11.216 1.00 97.06 86 TYR A N 1
ATOM 709 C CA . TYR A 1 86 ? 6.969 -2.605 -11.739 1.00 97.06 86 TYR A CA 1
ATOM 710 C C . TYR A 1 86 ? 8.337 -3.247 -11.541 1.00 97.06 86 TYR A C 1
ATOM 712 O O . TYR A 1 86 ? 9.149 -3.210 -12.453 1.00 97.06 86 TYR A O 1
ATOM 720 N N . ALA A 1 87 ? 8.622 -3.872 -10.397 1.00 97.25 87 ALA A N 1
ATOM 721 C CA . ALA A 1 87 ? 9.901 -4.555 -10.203 1.00 97.25 87 ALA A CA 1
ATOM 722 C C . ALA A 1 87 ? 10.136 -5.671 -11.238 1.00 97.25 87 ALA A C 1
ATOM 724 O O . ALA A 1 87 ? 11.257 -5.813 -11.727 1.00 97.25 87 ALA A O 1
ATOM 725 N N . GLU A 1 88 ? 9.098 -6.430 -11.582 1.00 96.69 88 GLU A N 1
ATOM 726 C CA . GLU A 1 88 ? 9.145 -7.482 -12.598 1.00 96.69 88 GLU A CA 1
ATOM 727 C C . GLU A 1 88 ? 9.350 -6.907 -14.010 1.00 96.69 88 GLU A C 1
ATOM 729 O O . GLU A 1 88 ? 10.288 -7.305 -14.705 1.00 96.69 88 GLU A O 1
ATOM 734 N N . ASP A 1 89 ? 8.570 -5.898 -14.404 1.00 96.88 89 ASP A N 1
ATOM 735 C CA . ASP A 1 89 ? 8.699 -5.250 -15.717 1.00 96.88 89 ASP A CA 1
ATOM 736 C C . ASP A 1 89 ? 10.045 -4.536 -15.885 1.00 96.88 89 ASP A C 1
ATOM 738 O O . ASP A 1 89 ? 10.665 -4.581 -16.953 1.00 96.88 89 ASP A O 1
ATOM 742 N N . ARG A 1 90 ? 10.556 -3.915 -14.813 1.00 95.62 90 ARG A N 1
ATOM 743 C CA . ARG A 1 90 ? 11.891 -3.300 -14.792 1.00 95.62 90 ARG A CA 1
ATOM 744 C C . ARG A 1 90 ? 12.992 -4.350 -14.955 1.00 95.62 90 ARG A C 1
ATOM 746 O O . ARG A 1 90 ? 14.028 -4.032 -15.537 1.00 95.62 90 ARG A O 1
ATOM 753 N N . ALA A 1 91 ? 12.812 -5.564 -14.425 1.00 95.50 91 ALA A N 1
ATOM 754 C CA . ALA A 1 91 ? 13.793 -6.644 -14.549 1.00 95.50 91 ALA A CA 1
ATOM 755 C C . ALA A 1 91 ? 13.810 -7.231 -15.964 1.00 95.50 91 ALA A C 1
ATOM 757 O O . ALA A 1 91 ? 14.882 -7.465 -16.516 1.00 95.50 91 ALA A O 1
ATOM 758 N N . ARG A 1 92 ? 12.630 -7.400 -16.569 1.00 93.94 92 ARG A N 1
ATOM 759 C CA . ARG A 1 92 ? 12.462 -7.928 -17.933 1.00 93.94 92 ARG A CA 1
ATOM 760 C C . ARG A 1 92 ? 12.783 -6.914 -19.034 1.00 93.94 92 ARG A C 1
ATOM 762 O O . ARG A 1 92 ? 12.878 -7.285 -20.198 1.00 93.94 92 ARG A O 1
ATOM 769 N N . GLY A 1 93 ? 12.946 -5.641 -18.675 1.00 92.56 93 GLY A N 1
ATOM 770 C CA . GLY A 1 93 ? 13.199 -4.553 -19.621 1.00 92.56 93 GLY A CA 1
ATOM 771 C C . GLY A 1 93 ? 11.939 -4.006 -20.301 1.00 92.56 93 GLY A C 1
ATOM 772 O O . GLY A 1 93 ? 12.065 -3.162 -21.182 1.00 92.56 93 GLY A O 1
ATOM 773 N N . TYR A 1 94 ? 10.745 -4.435 -19.879 1.00 96.12 94 TYR A N 1
ATOM 774 C CA . TYR A 1 94 ? 9.462 -3.926 -20.381 1.00 96.12 94 TYR A CA 1
ATOM 775 C C . TYR A 1 94 ? 9.126 -2.535 -19.858 1.00 96.12 94 TYR A C 1
ATOM 777 O O . TYR A 1 94 ? 8.418 -1.793 -20.526 1.00 96.12 94 TYR A O 1
ATOM 785 N N . LEU A 1 95 ? 9.673 -2.165 -18.698 1.00 96.81 95 LEU A N 1
ATOM 786 C CA . LEU A 1 95 ? 9.590 -0.810 -18.170 1.00 96.81 95 LEU A CA 1
ATOM 787 C C . LEU A 1 95 ? 11.000 -0.206 -18.116 1.00 96.81 95 LEU A C 1
ATOM 789 O O . LEU A 1 95 ? 11.737 -0.466 -17.160 1.00 96.81 95 LEU A O 1
ATOM 793 N N . PRO A 1 96 ? 11.438 0.576 -19.117 1.00 95.75 96 PRO A N 1
ATOM 794 C CA . PRO A 1 96 ? 12.701 1.309 -19.081 1.00 95.75 96 PRO A CA 1
ATOM 795 C C . PRO A 1 96 ? 12.763 2.331 -17.935 1.00 95.75 96 PRO A C 1
ATOM 797 O O . PRO A 1 96 ? 11.745 2.813 -17.443 1.00 95.75 96 PRO A O 1
ATOM 800 N N . LYS A 1 97 ? 13.979 2.706 -17.503 1.00 94.75 97 LYS A N 1
ATOM 801 C CA . LYS A 1 97 ? 14.160 3.596 -16.334 1.00 94.75 97 LYS A CA 1
ATOM 802 C C . LYS A 1 97 ? 13.536 4.969 -16.577 1.00 94.75 97 LYS A C 1
ATOM 804 O O . LYS A 1 97 ? 12.882 5.502 -15.694 1.00 94.75 97 LYS A O 1
ATOM 809 N N . ILE A 1 98 ? 13.676 5.475 -17.799 1.00 96.44 98 ILE A N 1
ATOM 810 C CA . ILE A 1 98 ? 13.121 6.762 -18.223 1.00 96.44 98 ILE A CA 1
ATOM 811 C C . ILE A 1 98 ? 11.591 6.777 -18.090 1.00 96.44 98 ILE A C 1
ATOM 813 O O . ILE A 1 98 ? 11.030 7.770 -17.643 1.00 96.44 98 ILE A O 1
ATOM 817 N N . GLU A 1 99 ? 10.907 5.692 -18.458 1.00 96.56 99 GLU A N 1
ATOM 818 C CA . GLU A 1 99 ? 9.448 5.599 -18.324 1.00 96.56 99 GLU A CA 1
ATOM 819 C C . GLU A 1 99 ? 9.028 5.470 -16.864 1.00 96.56 99 GLU A C 1
ATOM 821 O O . GLU A 1 99 ? 8.120 6.167 -16.417 1.00 96.56 99 GLU A O 1
ATOM 826 N N . PHE A 1 100 ? 9.749 4.663 -16.087 1.00 96.94 100 PHE A N 1
ATOM 827 C CA . PHE A 1 100 ? 9.502 4.558 -14.655 1.00 96.94 100 PHE A CA 1
ATOM 828 C C . PHE A 1 100 ? 9.681 5.899 -13.930 1.00 96.94 100 PHE A C 1
ATOM 830 O O . PHE A 1 100 ? 8.869 6.245 -13.075 1.00 96.94 100 PHE A O 1
ATOM 837 N N . ASP A 1 101 ? 10.693 6.688 -14.293 1.00 96.44 101 ASP A N 1
ATOM 838 C CA . ASP A 1 101 ? 10.929 8.011 -13.706 1.00 96.44 101 ASP A CA 1
ATOM 839 C C . ASP A 1 101 ? 9.813 9.007 -14.040 1.00 96.44 101 ASP A C 1
ATOM 841 O O . ASP A 1 101 ? 9.444 9.823 -13.188 1.00 96.44 101 ASP A O 1
ATOM 845 N N . LYS A 1 102 ? 9.215 8.906 -15.236 1.00 96.62 102 LYS A N 1
ATOM 846 C CA . LYS A 1 102 ? 8.024 9.690 -15.599 1.00 96.62 102 LYS A CA 1
ATOM 847 C C . LYS A 1 102 ? 6.845 9.344 -14.692 1.00 96.62 102 LYS A C 1
ATOM 849 O O . LYS A 1 102 ? 6.288 10.252 -14.085 1.00 96.62 102 LYS A O 1
ATOM 854 N N . ILE A 1 103 ? 6.549 8.052 -14.513 1.00 94.69 103 ILE A N 1
ATOM 855 C CA . ILE A 1 103 ? 5.490 7.571 -13.605 1.00 94.69 103 ILE A CA 1
ATOM 856 C C . ILE A 1 103 ? 5.742 8.065 -12.172 1.00 94.69 103 ILE A C 1
ATOM 858 O O . ILE A 1 103 ? 4.829 8.549 -11.501 1.00 94.69 103 ILE A O 1
ATOM 862 N N . CYS A 1 104 ? 6.992 7.980 -11.700 1.00 95.31 104 CYS A N 1
ATOM 863 C CA . CYS A 1 104 ? 7.373 8.445 -10.366 1.00 95.31 104 CYS A CA 1
ATOM 864 C C . CYS A 1 104 ? 7.114 9.941 -10.173 1.00 95.31 104 CYS A C 1
ATOM 866 O O . CYS A 1 104 ? 6.639 10.351 -9.114 1.00 95.31 104 CYS A O 1
ATOM 868 N N . THR A 1 105 ? 7.418 10.741 -11.194 1.00 95.19 105 THR A N 1
ATOM 869 C CA . THR A 1 105 ? 7.233 12.195 -11.170 1.00 95.19 105 THR A CA 1
ATOM 870 C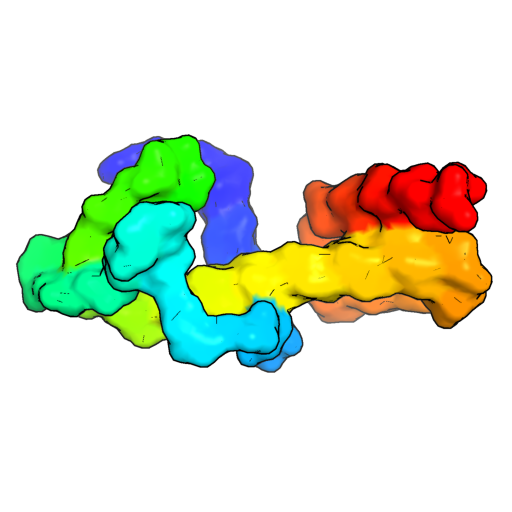 C . THR A 1 105 ? 5.754 12.565 -11.234 1.00 95.19 105 THR A C 1
ATOM 872 O O . THR A 1 105 ? 5.282 13.335 -10.404 1.00 95.19 105 THR A O 1
ATOM 875 N N . GLU A 1 106 ? 5.011 11.978 -12.172 1.00 93.56 106 GLU A N 1
ATOM 876 C CA . GLU A 1 106 ? 3.593 12.269 -12.409 1.00 93.56 106 GLU A CA 1
ATOM 877 C C . GLU A 1 106 ? 2.732 11.985 -11.171 1.00 93.56 106 GLU A C 1
ATOM 879 O O . GLU A 1 106 ? 1.910 12.807 -10.761 1.00 93.56 106 GLU A O 1
ATOM 884 N N . HIS A 1 107 ? 2.975 10.854 -10.507 1.00 90.50 107 HIS A N 1
ATOM 885 C CA . HIS A 1 107 ? 2.212 10.444 -9.328 1.00 90.50 107 HIS A CA 1
ATOM 886 C C . HIS A 1 107 ? 2.873 10.821 -7.998 1.00 90.50 107 HIS A C 1
ATOM 888 O O . HIS A 1 107 ? 2.423 10.367 -6.944 1.00 90.50 107 HIS A O 1
ATOM 894 N N . HIS A 1 108 ? 3.927 11.646 -8.028 1.00 92.69 108 HIS A N 1
ATOM 895 C CA . HIS A 1 108 ? 4.650 12.104 -6.838 1.00 92.69 108 HIS A CA 1
ATOM 896 C C . HIS A 1 108 ? 5.027 10.936 -5.905 1.00 92.69 108 HIS A C 1
ATOM 898 O O . HIS A 1 108 ? 4.775 10.967 -4.695 1.00 92.69 108 HIS A O 1
ATOM 904 N N . LEU A 1 109 ? 5.577 9.861 -6.482 1.00 94.50 109 LEU A N 1
ATOM 905 C CA . LEU A 1 109 ? 5.895 8.645 -5.739 1.00 94.50 109 LEU A CA 1
ATOM 906 C C . LEU A 1 109 ? 7.041 8.916 -4.748 1.00 94.50 109 LEU A C 1
ATOM 908 O O . LEU A 1 109 ? 8.059 9.510 -5.114 1.00 94.50 109 LEU A O 1
ATOM 912 N N . PRO A 1 110 ? 6.922 8.480 -3.484 1.00 95.75 110 PRO A N 1
ATOM 913 C CA . PRO A 1 110 ? 7.939 8.730 -2.478 1.00 95.75 110 PRO A CA 1
ATOM 914 C C . PRO A 1 110 ? 9.186 7.887 -2.756 1.00 95.75 110 PRO A C 1
ATOM 916 O O . PRO A 1 110 ? 9.096 6.768 -3.259 1.00 95.75 110 PRO A O 1
ATOM 919 N N . SER A 1 111 ? 10.358 8.377 -2.342 1.00 95.88 111 SER A N 1
ATOM 920 C CA . SER A 1 111 ? 11.640 7.699 -2.598 1.00 95.88 111 SER A CA 1
ATOM 921 C C . SER A 1 111 ? 11.660 6.234 -2.155 1.00 95.88 111 SER A C 1
ATOM 923 O O . SER A 1 111 ? 12.174 5.385 -2.872 1.00 95.88 111 SER A O 1
ATOM 925 N N . TRP A 1 112 ? 11.012 5.903 -1.033 1.00 96.50 112 TRP A N 1
ATOM 926 C CA . TRP A 1 112 ? 10.945 4.523 -0.547 1.00 96.50 112 TRP A CA 1
ATOM 927 C C . TRP A 1 112 ? 10.195 3.576 -1.493 1.00 96.50 112 TRP A C 1
ATOM 929 O O . TRP A 1 112 ? 10.497 2.385 -1.503 1.00 96.50 112 TRP A O 1
ATOM 939 N N . PHE A 1 113 ? 9.229 4.071 -2.275 1.00 97.50 113 PHE A N 1
ATOM 940 C CA . PHE A 1 113 ? 8.533 3.274 -3.287 1.00 97.50 113 PHE A CA 1
ATOM 941 C C . PHE A 1 113 ? 9.503 2.937 -4.423 1.00 97.50 113 PHE A C 1
ATOM 943 O O . PHE A 1 113 ? 9.613 1.782 -4.831 1.00 97.50 113 PHE A O 1
ATOM 950 N N . ILE A 1 114 ? 10.250 3.942 -4.886 1.00 96.62 114 ILE A N 1
ATOM 951 C CA . ILE A 1 114 ? 11.256 3.817 -5.949 1.00 96.62 114 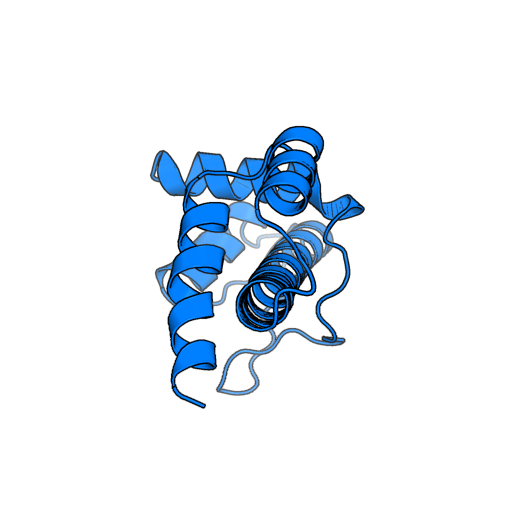ILE A CA 1
ATOM 952 C C . ILE A 1 114 ? 12.342 2.823 -5.523 1.00 96.62 114 ILE A C 1
ATOM 954 O O . ILE A 1 114 ? 12.645 1.874 -6.249 1.00 96.62 114 ILE A O 1
ATOM 958 N N . ASP A 1 115 ? 12.863 2.992 -4.306 1.00 97.31 115 ASP A N 1
ATOM 959 C CA . ASP A 1 115 ? 13.854 2.098 -3.711 1.00 97.31 115 ASP A CA 1
ATOM 960 C C . ASP A 1 115 ? 13.311 0.670 -3.583 1.00 97.31 115 ASP A C 1
ATOM 962 O O . ASP A 1 115 ? 14.040 -0.297 -3.813 1.00 97.31 115 ASP A O 1
ATOM 966 N N . ALA A 1 116 ? 12.033 0.507 -3.226 1.00 97.50 116 ALA A N 1
ATOM 967 C CA . ALA A 1 116 ? 11.406 -0.805 -3.124 1.00 97.50 116 ALA A CA 1
ATOM 968 C C . ALA A 1 116 ? 11.322 -1.504 -4.488 1.00 97.50 116 ALA A C 1
ATOM 970 O O . ALA A 1 116 ? 11.668 -2.683 -4.567 1.00 97.50 116 ALA A O 1
ATOM 971 N N . VAL A 1 117 ? 10.934 -0.793 -5.552 1.00 97.56 117 VAL A N 1
ATOM 972 C CA . VAL A 1 117 ? 10.900 -1.332 -6.924 1.00 97.56 117 VAL A CA 1
ATOM 973 C C . VAL A 1 117 ? 12.297 -1.768 -7.367 1.00 97.56 117 VAL A C 1
ATOM 975 O O . VAL A 1 117 ? 12.498 -2.925 -7.736 1.00 97.56 117 VAL A O 1
ATOM 978 N N . GLU A 1 118 ? 13.290 -0.881 -7.276 1.00 95.88 118 GLU A N 1
ATOM 979 C CA . GLU A 1 118 ? 14.648 -1.163 -7.761 1.00 95.88 118 GLU A CA 1
ATOM 980 C C . GLU A 1 118 ? 15.360 -2.250 -6.937 1.00 95.88 118 GLU A C 1
ATOM 982 O O . GLU A 1 118 ? 16.147 -3.030 -7.480 1.00 95.88 118 GLU A O 1
ATOM 987 N N . ASN A 1 119 ? 15.062 -2.365 -5.639 1.00 95.62 119 ASN A N 1
ATOM 988 C CA . ASN A 1 119 ? 15.584 -3.458 -4.819 1.00 95.62 119 ASN A CA 1
ATOM 989 C C . ASN A 1 119 ? 14.880 -4.789 -5.091 1.00 95.62 119 ASN A C 1
ATOM 991 O O . ASN A 1 119 ? 15.553 -5.818 -5.154 1.00 95.62 119 ASN A O 1
ATOM 995 N N . GLN A 1 120 ? 13.554 -4.798 -5.267 1.00 95.75 120 GLN A N 1
ATOM 996 C CA . GLN A 1 120 ? 12.821 -6.029 -5.578 1.00 95.75 120 GLN A CA 1
ATOM 997 C C . GLN A 1 120 ? 13.153 -6.561 -6.970 1.00 95.75 120 GLN A C 1
ATOM 999 O O . GLN A 1 120 ? 13.241 -7.776 -7.129 1.00 95.75 120 GLN A O 1
ATOM 1004 N N . LYS A 1 121 ? 13.445 -5.677 -7.933 1.00 93.81 121 LYS A N 1
ATOM 1005 C CA . LYS A 1 121 ? 13.902 -6.027 -9.285 1.00 93.81 121 LYS A CA 1
ATOM 1006 C C . LYS A 1 121 ? 15.046 -7.046 -9.278 1.00 93.81 121 LYS A C 1
ATOM 1008 O O . LYS A 1 121 ? 15.054 -7.978 -10.072 1.00 93.81 121 LYS A O 1
ATOM 1013 N N . LYS A 1 122 ? 15.981 -6.916 -8.327 1.00 92.00 122 LYS A N 1
ATOM 1014 C CA . LYS A 1 122 ? 17.149 -7.806 -8.182 1.00 92.00 122 LYS A CA 1
ATOM 1015 C C . LYS A 1 122 ? 16.768 -9.278 -7.992 1.00 92.00 122 LYS A C 1
ATOM 1017 O O . LYS A 1 122 ? 17.542 -10.144 -8.378 1.00 92.00 122 LYS A O 1
ATOM 1022 N N . LYS A 1 123 ? 15.587 -9.565 -7.430 1.00 90.75 123 LYS A N 1
ATOM 1023 C CA . LYS A 1 123 ? 15.085 -10.938 -7.254 1.00 90.75 123 LYS A CA 1
ATOM 1024 C C . LYS A 1 123 ? 14.791 -11.628 -8.584 1.00 90.75 123 LYS A C 1
ATOM 1026 O O . LYS A 1 123 ? 14.916 -12.840 -8.663 1.00 90.75 123 LYS A O 1
ATOM 1031 N N . TYR A 1 124 ? 14.418 -10.859 -9.601 1.00 85.94 124 TYR A N 1
ATOM 1032 C CA . TYR A 1 124 ? 14.025 -11.372 -10.910 1.00 85.94 124 TYR A CA 1
ATOM 1033 C C . TYR A 1 124 ? 15.197 -11.476 -11.897 1.00 85.94 124 TYR A C 1
ATOM 1035 O O . TYR A 1 124 ? 15.017 -12.013 -12.976 1.00 85.94 124 TYR A O 1
ATOM 1043 N N . TYR A 1 125 ? 16.393 -10.980 -11.553 1.00 74.00 125 TYR A N 1
ATOM 1044 C CA . TYR A 1 125 ? 17.599 -11.183 -12.373 1.00 74.00 125 TYR A CA 1
ATOM 1045 C C . TYR A 1 125 ? 18.262 -12.549 -12.162 1.00 74.00 125 TYR A C 1
ATOM 1047 O O . TYR A 1 125 ? 19.114 -12.939 -12.953 1.00 74.00 125 TYR A O 1
ATOM 1055 N N . LEU A 1 126 ? 17.921 -13.237 -11.071 1.00 58.25 126 LEU A N 1
ATOM 1056 C CA . LEU A 1 126 ? 18.484 -14.536 -10.688 1.00 58.25 126 LEU A CA 1
ATOM 1057 C C . LEU A 1 126 ? 17.479 -15.689 -10.859 1.00 58.25 126 LEU A C 1
ATOM 1059 O O . LEU A 1 126 ? 17.771 -16.803 -10.428 1.00 58.25 126 LEU A O 1
ATOM 1063 N N . ALA A 1 127 ? 16.304 -15.404 -11.423 1.00 54.00 127 ALA A N 1
ATOM 1064 C CA . ALA A 1 127 ? 15.251 -16.366 -11.739 1.00 54.00 127 ALA A CA 1
ATOM 1065 C C . ALA A 1 127 ? 15.231 -16.614 -13.249 1.00 54.00 127 ALA A C 1
ATOM 1067 O O . ALA A 1 127 ? 15.014 -17.782 -13.635 1.00 54.00 127 ALA A O 1
#